Protein AF-0000000078823485 (afdb_homodimer)

Radius of gyration: 19.22 Å; Cα contacts (8 Å, |Δi|>4): 244; chains: 2; bounding box: 28×59×39 Å

Structure (mmCIF, N/CA/C/O backbone):
data_AF-0000000078823485-model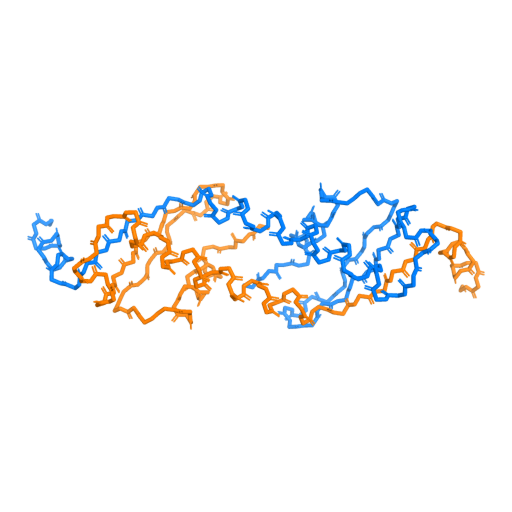_v1
#
loop_
_entity.id
_entity.type
_entity.pdbx_description
1 polymer 'Transcriptional regulator, BolA protein family'
#
loop_
_atom_site.group_PDB
_atom_site.id
_atom_site.type_symbol
_atom_site.label_atom_id
_atom_site.label_alt_id
_atom_site.label_comp_id
_atom_site.label_asym_id
_atom_site.label_entity_id
_atom_site.label_seq_id
_atom_site.pdbx_PDB_ins_code
_atom_site.Cartn_x
_atom_site.Cartn_y
_atom_site.Cartn_z
_atom_site.occupancy
_atom_site.B_iso_or_equiv
_atom_site.auth_seq_id
_atom_site.auth_comp_id
_atom_site.auth_asym_id
_atom_site.auth_atom_id
_atom_site.pdbx_PDB_model_num
ATOM 1 N N . MET A 1 1 ? 7.047 4.461 -5.371 1 58.5 1 MET A N 1
ATOM 2 C CA . MET A 1 1 ? 6.363 3.369 -6.062 1 58.5 1 MET A CA 1
ATOM 3 C C . MET A 1 1 ? 6.684 2.029 -5.41 1 58.5 1 MET A C 1
ATOM 5 O O . MET A 1 1 ? 7.754 1.856 -4.828 1 58.5 1 MET A O 1
ATOM 9 N N . LEU A 1 2 ? 5.648 1.181 -5.266 1 69.31 2 LEU A N 1
ATOM 10 C CA . LEU A 1 2 ? 5.867 -0.15 -4.707 1 69.31 2 LEU A CA 1
ATOM 11 C C . LEU A 1 2 ? 6.863 -0.937 -5.555 1 69.31 2 LEU A C 1
ATOM 13 O O . LEU A 1 2 ? 6.703 -1.038 -6.773 1 69.31 2 LEU A O 1
ATOM 17 N N . SER A 1 3 ? 7.992 -1.321 -4.902 1 78.5 3 SER A N 1
ATOM 18 C CA . SER A 1 3 ? 8.977 -2.107 -5.645 1 78.5 3 SER A CA 1
ATOM 19 C C . SER A 1 3 ? 8.484 -3.535 -5.867 1 78.5 3 SER A C 1
ATOM 21 O O . SER A 1 3 ? 7.605 -4.012 -5.148 1 78.5 3 SER A O 1
ATOM 23 N N . ALA A 1 4 ? 9.164 -4.227 -6.848 1 83.81 4 ALA A N 1
ATOM 24 C CA . ALA A 1 4 ? 8.844 -5.621 -7.137 1 83.81 4 ALA A CA 1
ATOM 25 C C . ALA A 1 4 ? 9.133 -6.512 -5.934 1 83.81 4 ALA A C 1
ATOM 27 O O . ALA A 1 4 ? 8.367 -7.43 -5.633 1 83.81 4 ALA A O 1
ATOM 28 N N . GLU A 1 5 ? 10.211 -6.199 -5.328 1 85.19 5 GLU A N 1
ATOM 29 C CA . GLU A 1 5 ? 10.609 -6.992 -4.168 1 85.19 5 GLU A CA 1
ATOM 30 C C . GLU A 1 5 ? 9.625 -6.82 -3.016 1 85.19 5 GLU A C 1
ATOM 32 O O . GLU A 1 5 ? 9.273 -7.789 -2.342 1 85.19 5 GLU A O 1
ATOM 37 N N . ALA A 1 6 ? 9.25 -5.656 -2.789 1 81.56 6 ALA A N 1
ATOM 38 C CA . ALA A 1 6 ? 8.273 -5.398 -1.729 1 81.56 6 ALA A CA 1
ATOM 39 C C . ALA A 1 6 ? 6.957 -6.109 -2.018 1 81.56 6 ALA A C 1
ATOM 41 O O . ALA A 1 6 ? 6.371 -6.73 -1.127 1 81.56 6 ALA A O 1
ATOM 42 N N . LEU A 1 7 ? 6.566 -5.992 -3.201 1 86.38 7 LEU A N 1
ATOM 43 C CA . LEU A 1 7 ? 5.324 -6.637 -3.613 1 86.38 7 LEU A CA 1
ATOM 44 C C . LEU A 1 7 ? 5.402 -8.148 -3.406 1 86.38 7 LEU A C 1
ATOM 46 O O . LEU A 1 7 ? 4.465 -8.758 -2.883 1 86.38 7 LEU A O 1
ATOM 50 N N . LYS A 1 8 ? 6.48 -8.719 -3.844 1 90.38 8 LYS A N 1
ATOM 51 C CA . LYS A 1 8 ? 6.707 -10.148 -3.645 1 90.38 8 LYS A CA 1
ATOM 52 C C . LYS A 1 8 ? 6.594 -10.523 -2.17 1 90.38 8 LYS A C 1
ATOM 54 O O . LYS A 1 8 ? 5.918 -11.5 -1.824 1 90.38 8 LYS A O 1
ATOM 59 N N . ASN A 1 9 ? 7.219 -9.773 -1.363 1 89.44 9 ASN A N 1
ATOM 60 C CA . ASN A 1 9 ? 7.207 -10.031 0.073 1 89.44 9 ASN A CA 1
ATOM 61 C C . ASN A 1 9 ? 5.801 -9.914 0.651 1 89.44 9 ASN A C 1
ATOM 63 O O . ASN A 1 9 ? 5.398 -10.727 1.489 1 89.44 9 ASN A O 1
ATOM 67 N N . TYR A 1 10 ? 5.074 -8.922 0.205 1 88.06 10 TYR A N 1
ATOM 68 C CA . TYR A 1 10 ? 3.709 -8.727 0.678 1 88.06 10 TYR A CA 1
ATOM 69 C C . TYR A 1 10 ? 2.834 -9.922 0.329 1 88.06 10 TYR A C 1
ATOM 71 O O . TYR A 1 10 ? 2.072 -10.406 1.168 1 88.06 10 TYR A O 1
ATOM 79 N N . ILE A 1 11 ? 2.934 -10.383 -0.826 1 92 11 ILE A N 1
ATOM 80 C CA . ILE A 1 11 ? 2.133 -11.516 -1.274 1 92 11 ILE A CA 1
ATOM 81 C C . ILE A 1 11 ? 2.492 -12.758 -0.459 1 92 11 ILE A C 1
ATOM 83 O O . ILE A 1 11 ? 1.608 -13.453 0.051 1 92 11 ILE A O 1
ATOM 87 N N . ALA A 1 12 ? 3.758 -13.016 -0.346 1 93.62 12 ALA A N 1
ATOM 88 C CA . ALA A 1 12 ? 4.246 -14.211 0.332 1 93.62 12 ALA A CA 1
ATOM 89 C C . ALA A 1 12 ? 3.84 -14.219 1.802 1 93.62 12 ALA A C 1
ATOM 91 O O . ALA A 1 12 ? 3.625 -15.281 2.391 1 93.62 12 ALA A O 1
ATOM 92 N N . GLN A 1 13 ? 3.717 -13.086 2.377 1 91.62 13 GLN A N 1
ATOM 93 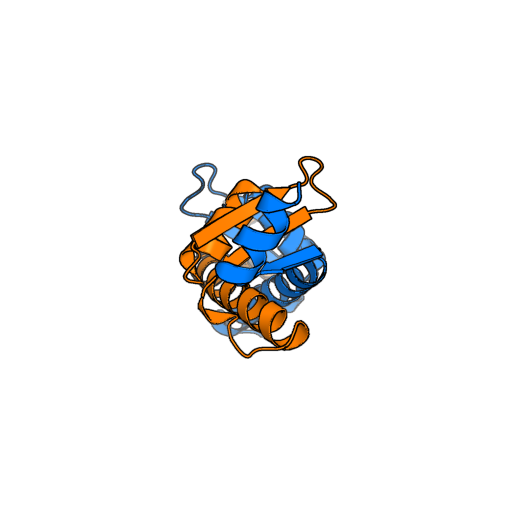C CA . GLN A 1 13 ? 3.355 -12.969 3.787 1 91.62 13 GLN A CA 1
ATOM 94 C C . GLN A 1 13 ? 1.847 -13.094 3.979 1 91.62 13 GLN A C 1
ATOM 96 O O . GLN A 1 13 ? 1.383 -13.523 5.035 1 91.62 13 GLN A O 1
ATOM 101 N N . GLY A 1 14 ? 1.129 -12.727 3.012 1 91.25 14 GLY A N 1
ATOM 102 C CA . GLY A 1 14 ? -0.32 -12.688 3.137 1 91.25 14 GLY A CA 1
ATOM 103 C C . GLY A 1 14 ? -0.998 -13.953 2.652 1 91.25 14 GLY A C 1
ATOM 104 O O . GLY A 1 14 ? -2.166 -14.195 2.963 1 91.25 14 GLY A O 1
ATOM 105 N N . LEU A 1 15 ? -0.314 -14.703 1.851 1 93.44 15 LEU A N 1
ATOM 106 C CA . LEU A 1 15 ? -0.883 -15.883 1.209 1 93.44 15 LEU A CA 1
ATOM 107 C C . LEU A 1 15 ? 0.128 -17.031 1.177 1 93.44 15 LEU A C 1
ATOM 109 O O . LEU A 1 15 ? 1.289 -16.828 0.816 1 93.44 15 LEU A O 1
ATOM 113 N N . PRO A 1 16 ? -0.321 -18.172 1.62 1 95 16 PRO A N 1
ATOM 114 C CA . PRO A 1 16 ? 0.574 -19.328 1.44 1 95 16 PRO A CA 1
ATOM 115 C C . PRO A 1 16 ? 0.886 -19.609 -0.027 1 95 16 PRO A C 1
ATOM 117 O O . PRO A 1 16 ? -0.026 -19.859 -0.817 1 95 16 PRO A O 1
ATOM 120 N N . CYS A 1 17 ? 2.127 -19.531 -0.383 1 96.56 17 CYS A N 1
ATOM 121 C CA . CYS A 1 17 ? 2.537 -19.719 -1.77 1 96.56 17 CYS A CA 1
ATOM 122 C C . CYS A 1 17 ? 3.686 -20.719 -1.864 1 96.56 17 CYS A C 1
ATOM 124 O O . CYS A 1 17 ? 4.594 -20.703 -1.032 1 96.56 17 CYS A O 1
ATOM 126 N N . ASP A 1 18 ? 3.584 -21.516 -2.83 1 96.5 18 ASP A N 1
ATOM 127 C CA . ASP A 1 18 ? 4.715 -22.391 -3.152 1 96.5 18 ASP A CA 1
ATOM 128 C C . ASP A 1 18 ? 5.754 -21.641 -3.99 1 96.5 18 ASP A C 1
ATOM 130 O O . ASP A 1 18 ? 6.934 -22 -3.982 1 96.5 18 ASP A O 1
ATOM 134 N N . HIS A 1 19 ? 5.32 -20.672 -4.762 1 96 19 HIS A N 1
ATOM 135 C CA . HIS A 1 19 ? 6.168 -19.859 -5.625 1 96 19 HIS A CA 1
ATOM 136 C C . HIS A 1 19 ? 5.562 -18.469 -5.852 1 96 19 HIS A C 1
ATOM 138 O O . HIS A 1 19 ? 4.355 -18.344 -6.066 1 96 19 HIS A O 1
ATOM 144 N N . VAL A 1 20 ? 6.402 -17.469 -5.73 1 96.31 20 VAL A N 1
ATOM 145 C CA . VAL A 1 20 ? 6.008 -16.109 -6.062 1 96.31 20 VAL A CA 1
ATOM 146 C C . VAL A 1 20 ? 7.137 -15.414 -6.824 1 96.31 20 VAL A C 1
ATOM 148 O O . VAL A 1 20 ? 8.297 -15.445 -6.398 1 96.31 20 VAL A O 1
ATOM 151 N N . GLN A 1 21 ? 6.742 -14.82 -7.953 1 93.69 21 GLN A N 1
ATOM 152 C CA . GLN A 1 21 ? 7.672 -14.031 -8.75 1 93.69 21 GLN A CA 1
ATOM 153 C C . GLN A 1 21 ? 7.02 -12.734 -9.227 1 93.69 21 GLN A C 1
ATOM 155 O O . GLN A 1 21 ? 5.852 -12.734 -9.633 1 93.69 21 GLN A O 1
ATOM 160 N N . VAL A 1 22 ? 7.711 -11.727 -9.062 1 90.62 22 VAL A N 1
ATOM 161 C CA . VAL A 1 22 ? 7.223 -10.453 -9.578 1 90.62 22 VAL A CA 1
ATOM 162 C C . VAL A 1 22 ? 8.211 -9.891 -10.594 1 90.62 22 VAL A C 1
ATOM 164 O O . VAL A 1 22 ? 9.398 -9.742 -10.297 1 90.62 22 VAL A O 1
ATOM 167 N N . LEU A 1 23 ? 7.66 -9.758 -11.758 1 83.56 23 LEU A N 1
ATOM 168 C CA . LEU A 1 23 ? 8.461 -9.234 -12.859 1 83.56 23 LEU A CA 1
ATOM 169 C C . LEU A 1 23 ? 8.117 -7.777 -13.141 1 83.56 23 LEU A C 1
ATOM 171 O O . LEU A 1 23 ? 6.953 -7.379 -13.031 1 83.56 23 LEU A O 1
ATOM 175 N N . GLY A 1 24 ? 9.07 -6.992 -13.656 1 75.81 24 GLY A N 1
ATOM 176 C CA . GLY A 1 24 ? 8.82 -5.621 -14.078 1 75.81 24 GLY A CA 1
ATOM 177 C C . GLY A 1 24 ? 9.695 -4.609 -13.359 1 75.81 24 GLY A C 1
ATOM 178 O O . GLY A 1 24 ? 9.773 -4.613 -12.125 1 75.81 24 GLY A O 1
ATOM 179 N N . ASP A 1 25 ? 10.953 -4.465 -13.711 1 61.06 25 ASP A N 1
ATOM 180 C CA . ASP A 1 25 ? 11.914 -3.533 -13.117 1 61.06 25 ASP A CA 1
ATOM 181 C C . ASP A 1 25 ? 11.516 -2.084 -13.398 1 61.06 25 ASP A C 1
ATOM 183 O O . ASP A 1 25 ? 12.242 -1.155 -13.031 1 61.06 25 ASP A O 1
ATOM 187 N N . ASP A 1 26 ? 10.547 -1.879 -14.305 1 56.94 26 ASP A N 1
ATOM 188 C CA . ASP A 1 26 ? 10.562 -0.465 -14.672 1 56.94 26 ASP A CA 1
ATOM 189 C C . ASP A 1 26 ? 9.656 0.349 -13.75 1 56.94 26 ASP A C 1
ATOM 191 O O . ASP A 1 26 ? 9.5 1.558 -13.93 1 56.94 26 ASP A O 1
ATOM 195 N N . GLY A 1 27 ? 9.102 -0.165 -12.82 1 56.59 27 GLY A N 1
ATOM 196 C CA . GLY A 1 27 ? 8.391 0.627 -11.828 1 56.59 27 GLY A CA 1
ATOM 197 C C . GLY A 1 27 ? 6.957 0.928 -12.234 1 56.59 27 GLY A C 1
ATOM 198 O O . GLY A 1 27 ? 6.211 1.546 -11.469 1 56.59 27 GLY A O 1
ATOM 199 N N . GLN A 1 28 ? 6.516 0.586 -13.508 1 63.25 28 GLN A N 1
ATOM 200 C CA . GLN A 1 28 ? 5.195 0.979 -13.984 1 63.25 28 GLN A CA 1
ATOM 201 C C . GLN A 1 28 ? 4.297 -0.239 -14.172 1 63.25 28 GLN A C 1
ATOM 203 O O . GLN A 1 28 ? 3.098 -0.182 -13.891 1 63.25 28 GLN A O 1
ATOM 208 N N . HIS A 1 29 ? 4.805 -1.251 -14.672 1 75.12 29 HIS A N 1
ATOM 209 C CA . HIS A 1 29 ? 3.99 -2.432 -14.938 1 75.12 29 HIS A CA 1
ATOM 210 C C . HIS A 1 29 ? 4.613 -3.68 -14.32 1 75.12 29 HIS A C 1
ATOM 212 O O . HIS A 1 29 ? 5.75 -4.035 -14.641 1 75.12 29 HIS A O 1
ATOM 218 N N . PHE A 1 30 ? 3.904 -4.137 -13.203 1 81.56 30 PHE A N 1
ATOM 219 C CA . PHE A 1 30 ? 4.344 -5.379 -12.578 1 81.56 30 PHE A CA 1
ATOM 220 C C . PHE A 1 30 ? 3.484 -6.551 -13.039 1 81.56 30 PHE A C 1
ATOM 222 O O . PHE A 1 30 ? 2.283 -6.391 -13.266 1 81.56 30 PHE A O 1
ATOM 229 N N . GLU A 1 31 ? 4.199 -7.613 -13.227 1 89.81 31 GLU A N 1
ATOM 230 C CA . GLU A 1 31 ? 3.514 -8.891 -13.398 1 89.81 31 GLU A CA 1
ATOM 231 C C . GLU A 1 31 ? 3.91 -9.883 -12.312 1 89.81 31 GLU A C 1
ATOM 233 O O . GLU A 1 31 ? 5.098 -10.133 -12.094 1 89.81 31 GLU A O 1
ATOM 238 N N . ALA A 1 32 ? 2.91 -10.344 -11.75 1 94.12 32 ALA A N 1
ATOM 239 C CA . ALA A 1 32 ? 3.174 -11.32 -10.688 1 94.12 32 ALA A CA 1
ATOM 240 C C . ALA A 1 32 ? 2.742 -12.719 -11.109 1 94.12 32 ALA A C 1
ATOM 242 O O . ALA A 1 32 ? 1.665 -12.898 -11.68 1 94.12 32 ALA A O 1
ATOM 243 N N . VAL A 1 33 ? 3.684 -13.68 -10.852 1 96.12 33 VAL A N 1
ATOM 244 C CA . VAL A 1 33 ? 3.352 -15.102 -10.969 1 96.12 33 VAL A CA 1
ATOM 245 C C . VAL A 1 33 ? 3.262 -15.719 -9.578 1 96.12 33 VAL A C 1
ATOM 247 O O . VAL A 1 33 ? 4.234 -15.719 -8.82 1 96.12 33 VAL A O 1
ATOM 250 N N . ILE A 1 34 ? 2.057 -16.281 -9.344 1 97.25 34 ILE A N 1
ATOM 251 C CA . ILE A 1 34 ? 1.806 -16.781 -8 1 97.25 34 ILE A CA 1
ATOM 252 C C . ILE A 1 34 ? 1.301 -18.219 -8.078 1 97.25 34 ILE A C 1
ATOM 254 O O . ILE A 1 34 ? 0.339 -18.516 -8.797 1 97.25 34 ILE A O 1
ATOM 258 N N . VAL A 1 35 ? 1.977 -19.109 -7.277 1 98.06 35 VAL A N 1
ATOM 259 C CA . VAL A 1 35 ? 1.576 -20.5 -7.172 1 98.06 35 VAL A CA 1
ATOM 260 C C . VAL A 1 35 ? 1.144 -20.812 -5.738 1 98.06 35 VAL A C 1
ATOM 262 O O . VAL A 1 35 ? 1.932 -20.672 -4.801 1 98.06 35 VAL A O 1
ATOM 265 N N . SER A 1 36 ? -0.118 -21.234 -5.633 1 98.19 36 SER A N 1
ATOM 266 C CA . SER A 1 36 ? -0.638 -21.5 -4.293 1 98.19 36 SER A CA 1
ATOM 267 C C . SER A 1 36 ? -1.648 -22.641 -4.312 1 98.19 36 SER A C 1
ATOM 269 O O . SER A 1 36 ? -2.479 -22.719 -5.219 1 98.19 36 SER A O 1
ATOM 271 N N . PRO A 1 37 ? -1.615 -23.453 -3.271 1 97.69 37 PRO A N 1
ATOM 272 C CA . PRO A 1 37 ? -2.633 -24.5 -3.168 1 97.69 37 PRO A CA 1
ATOM 273 C C . PRO A 1 37 ? -4.027 -23.953 -2.896 1 97.69 37 PRO A C 1
ATOM 275 O O . PRO A 1 37 ? -5.027 -24.625 -3.145 1 97.69 37 PRO A O 1
ATOM 278 N N . LEU A 1 38 ? -4.16 -22.719 -2.441 1 97.19 38 LEU A N 1
ATOM 279 C CA . LEU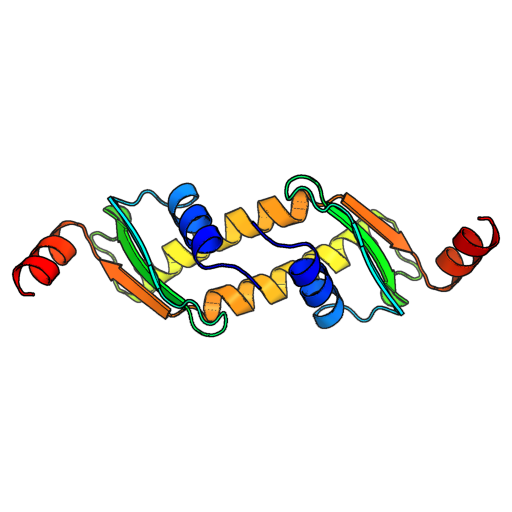 A 1 38 ? -5.445 -22.109 -2.117 1 97.19 38 LEU A CA 1
ATOM 280 C C . LEU A 1 38 ? -6.258 -21.844 -3.383 1 97.19 38 LEU A C 1
ATOM 282 O O . LEU A 1 38 ? -7.461 -21.594 -3.309 1 97.19 38 LEU A O 1
ATOM 286 N N . PHE A 1 39 ? -5.617 -21.938 -4.492 1 98 39 PHE A N 1
ATOM 287 C CA . PHE A 1 39 ? -6.289 -21.641 -5.75 1 98 39 PHE A CA 1
ATOM 288 C C . PHE A 1 39 ? -7.074 -22.844 -6.242 1 98 39 PHE A C 1
ATOM 290 O O . PHE A 1 39 ? -7.855 -22.734 -7.191 1 98 39 PHE A O 1
ATOM 297 N N . ALA A 1 40 ? -6.844 -23.969 -5.652 1 97.62 40 ALA A N 1
ATOM 298 C CA . ALA A 1 40 ? -7.531 -25.188 -6.086 1 97.62 40 ALA A CA 1
ATOM 299 C C . ALA A 1 40 ? -9.047 -25.016 -6.012 1 97.62 40 ALA A C 1
ATOM 301 O O . ALA A 1 40 ? -9.578 -24.562 -4.996 1 97.62 40 ALA A O 1
ATOM 302 N N . GLY A 1 41 ? -9.75 -25.406 -7.105 1 97.44 41 GLY A N 1
ATOM 303 C CA . GLY A 1 41 ? -11.203 -25.359 -7.137 1 97.44 41 GLY A CA 1
ATOM 304 C C . GLY A 1 41 ? -11.758 -23.969 -7.359 1 97.44 41 GLY A C 1
ATOM 305 O O . GLY A 1 41 ? -12.977 -23.766 -7.355 1 97.44 41 GLY A O 1
ATOM 306 N N . LYS A 1 42 ? -10.961 -23 -7.496 1 97.44 42 LYS A N 1
ATOM 307 C CA . LYS A 1 42 ? -11.383 -21.609 -7.711 1 97.44 42 LYS A CA 1
ATOM 308 C C . LYS A 1 42 ? -11.195 -21.203 -9.164 1 97.44 42 LYS A C 1
ATOM 310 O O . LYS A 1 42 ? -10.266 -21.656 -9.828 1 97.44 42 LYS A O 1
ATOM 315 N N . ASN A 1 43 ? -12.133 -20.375 -9.625 1 96.75 43 ASN A N 1
ATOM 316 C CA . ASN A 1 43 ? -11.922 -19.797 -10.945 1 96.75 43 ASN A CA 1
ATOM 317 C C . ASN A 1 43 ? -10.938 -18.625 -10.898 1 96.75 43 ASN A C 1
ATOM 319 O O . ASN A 1 43 ? -10.469 -18.25 -9.82 1 96.75 43 ASN A O 1
ATOM 323 N N . MET A 1 44 ? -10.586 -18.078 -12.039 1 95 44 MET A N 1
ATOM 324 C CA . MET A 1 44 ? -9.516 -17.094 -12.148 1 95 44 MET A CA 1
ATOM 325 C C . MET A 1 44 ? -9.852 -15.844 -11.344 1 95 44 MET A C 1
ATOM 327 O O . MET A 1 44 ? -8.984 -15.289 -10.664 1 95 44 MET A O 1
ATOM 331 N N . VAL A 1 45 ? -11.039 -15.414 -11.398 1 95.94 45 VAL A N 1
ATOM 332 C CA . VAL A 1 45 ? -11.461 -14.203 -10.703 1 95.94 45 VAL A CA 1
ATOM 333 C C . VAL A 1 45 ? -11.312 -14.398 -9.195 1 95.94 45 VAL A C 1
ATOM 335 O O . VAL A 1 45 ? -10.797 -13.516 -8.5 1 95.94 45 VAL A O 1
ATOM 338 N N . GLN A 1 46 ? -11.727 -15.508 -8.727 1 97.12 46 GLN A N 1
ATOM 339 C CA . GLN A 1 46 ? -11.625 -15.836 -7.309 1 97.12 46 GLN A CA 1
ATOM 340 C C . GLN A 1 46 ? -10.164 -15.891 -6.859 1 97.12 46 GLN A C 1
ATOM 342 O O . GLN A 1 46 ? -9.836 -15.453 -5.758 1 97.12 46 GLN A O 1
ATOM 347 N N . GLN A 1 47 ? -9.367 -16.469 -7.707 1 97 47 GLN A N 1
ATOM 348 C CA . GLN A 1 47 ? -7.941 -16.516 -7.41 1 97 47 GLN A CA 1
ATOM 349 C C . GLN A 1 47 ? -7.352 -15.117 -7.281 1 97 47 GLN A C 1
ATOM 351 O O . GLN A 1 47 ? -6.641 -14.82 -6.32 1 97 47 GLN A O 1
ATOM 356 N N . HIS A 1 48 ? -7.664 -14.242 -8.133 1 95.12 48 HIS A N 1
ATOM 357 C CA . HIS A 1 48 ? -7.199 -12.859 -8.102 1 95.12 48 HIS A CA 1
ATOM 358 C C . HIS A 1 48 ? -7.715 -12.133 -6.863 1 95.12 48 HIS A C 1
ATOM 360 O O . HIS A 1 48 ? -6.969 -11.391 -6.215 1 95.12 48 HIS A O 1
ATOM 366 N N . GLN A 1 49 ? -8.891 -12.414 -6.52 1 94.38 49 GLN A N 1
ATOM 367 C CA . GLN A 1 49 ? -9.492 -11.789 -5.348 1 94.38 49 GLN A CA 1
ATOM 368 C C . GLN A 1 49 ? -8.75 -12.18 -4.07 1 94.38 49 GLN A C 1
ATOM 370 O O . GLN A 1 49 ? -8.562 -11.359 -3.176 1 94.38 49 GLN A O 1
ATOM 375 N N . LEU A 1 50 ? -8.312 -13.406 -3.998 1 95.44 50 LEU A N 1
ATOM 376 C CA . LEU A 1 50 ? -7.547 -13.859 -2.84 1 95.44 50 LEU A CA 1
ATOM 377 C C . LEU A 1 50 ? -6.23 -13.102 -2.729 1 95.44 50 LEU A C 1
ATOM 379 O O . LEU A 1 50 ? -5.832 -12.695 -1.635 1 95.44 50 LEU A O 1
ATOM 383 N N . VAL A 1 51 ? -5.621 -12.898 -3.828 1 95.44 51 VAL A N 1
ATOM 384 C CA . VAL A 1 51 ? -4.352 -12.18 -3.848 1 95.44 51 VAL A CA 1
ATOM 385 C C . VAL A 1 51 ? -4.582 -10.727 -3.445 1 95.44 51 VAL A C 1
ATOM 387 O O . VAL A 1 51 ? -3.848 -10.18 -2.615 1 95.44 51 VAL A O 1
ATOM 390 N N . TYR A 1 52 ? -5.598 -10.164 -3.992 1 93.56 52 TYR A N 1
ATOM 391 C CA . TYR A 1 52 ? -5.902 -8.773 -3.695 1 93.56 52 TYR A CA 1
ATOM 392 C C . TYR A 1 52 ? -6.215 -8.586 -2.215 1 93.56 52 TYR A C 1
ATOM 394 O O . TYR A 1 52 ? -5.793 -7.598 -1.606 1 93.56 52 TYR A O 1
ATOM 402 N N . GLN A 1 53 ? -6.934 -9.5 -1.713 1 92.5 53 GLN A N 1
ATOM 403 C CA . GLN A 1 53 ? -7.258 -9.43 -0.292 1 92.5 53 GLN A CA 1
ATOM 404 C C . GLN A 1 53 ? -5.992 -9.492 0.562 1 92.5 53 GLN A C 1
ATOM 406 O O . GLN A 1 53 ? -5.84 -8.711 1.506 1 92.5 53 GLN A O 1
ATOM 411 N N . ALA A 1 54 ? -5.172 -10.391 0.286 1 92 54 ALA A N 1
ATOM 412 C CA . ALA A 1 54 ? -3.92 -10.547 1.026 1 92 54 ALA A CA 1
ATOM 413 C C . ALA A 1 54 ? -3.088 -9.266 0.961 1 92 54 ALA A C 1
ATOM 415 O O . ALA A 1 54 ? -2.555 -8.812 1.977 1 92 54 ALA A O 1
ATOM 416 N N . LEU A 1 55 ? -2.934 -8.703 -0.158 1 91 55 LEU A N 1
ATOM 417 C CA . LEU A 1 55 ? -2.168 -7.477 -0.361 1 91 55 LEU A CA 1
ATOM 418 C C . LEU A 1 55 ? -2.816 -6.305 0.368 1 91 55 LEU A C 1
ATOM 420 O O . LEU A 1 55 ? -2.127 -5.512 1.015 1 91 55 LEU A O 1
ATOM 424 N N . GLY A 1 56 ? -4.117 -6.273 0.223 1 88.31 56 GLY A N 1
ATOM 425 C CA . GLY A 1 56 ? -4.848 -5.203 0.881 1 88.31 56 GLY A CA 1
ATOM 426 C C . GLY A 1 56 ? -4.68 -5.199 2.389 1 88.31 56 GLY A C 1
ATOM 427 O O . GLY A 1 56 ? -4.457 -4.148 2.992 1 88.31 56 GLY A O 1
ATOM 428 N N . ASP A 1 57 ? -4.82 -6.344 2.973 1 88.69 57 ASP A N 1
ATOM 429 C CA . ASP A 1 57 ? -4.668 -6.48 4.418 1 88.69 57 ASP A CA 1
ATOM 430 C C . ASP A 1 57 ? -3.275 -6.043 4.863 1 88.69 57 ASP A C 1
ATOM 432 O O . ASP A 1 57 ? -3.133 -5.324 5.855 1 88.69 57 ASP A O 1
ATOM 436 N N . ARG A 1 58 ? -2.33 -6.383 4.164 1 85.31 58 ARG A N 1
ATOM 437 C CA . ARG A 1 58 ? -0.955 -6.051 4.516 1 85.31 58 ARG A CA 1
ATOM 438 C C . ARG A 1 58 ? -0.701 -4.555 4.371 1 85.31 58 ARG A C 1
ATOM 440 O O . ARG A 1 58 ? -0.062 -3.941 5.23 1 85.31 58 ARG A O 1
ATOM 447 N N . MET A 1 59 ? -1.148 -4.039 3.346 1 84.44 59 MET A N 1
ATOM 448 C CA . MET A 1 59 ? -0.972 -2.609 3.113 1 84.44 59 MET A CA 1
ATOM 449 C C . MET A 1 59 ? -1.672 -1.792 4.191 1 84.44 59 MET A C 1
ATOM 451 O O . MET A 1 59 ? -1.135 -0.786 4.66 1 84.44 59 MET A O 1
ATOM 455 N N . LYS A 1 60 ? -2.773 -2.268 4.602 1 84.69 60 LYS A N 1
ATOM 456 C CA . LYS A 1 60 ? -3.5 -1.607 5.68 1 84.69 60 LYS A CA 1
ATOM 457 C C . LYS A 1 60 ? -2.697 -1.628 6.977 1 84.69 60 LYS A C 1
ATOM 459 O O . LYS A 1 60 ? -2.621 -0.62 7.684 1 84.69 60 LYS A O 1
ATOM 464 N N . GLU A 1 61 ? -2.139 -2.701 7.207 1 84.19 61 GLU A N 1
ATOM 465 C CA . GLU A 1 61 ? -1.31 -2.832 8.406 1 84.19 61 GLU A CA 1
ATOM 466 C C . GLU A 1 61 ? -0.122 -1.875 8.359 1 84.19 61 GLU A C 1
ATOM 468 O O . GLU A 1 61 ? 0.216 -1.249 9.367 1 84.19 61 GLU A O 1
ATOM 473 N N . GLU A 1 62 ? 0.478 -1.737 7.258 1 79.56 62 GLU A N 1
ATOM 474 C CA . GLU A 1 62 ? 1.64 -0.869 7.098 1 79.56 62 GLU A CA 1
ATOM 475 C C . GLU A 1 62 ? 1.262 0.599 7.281 1 79.56 62 GLU A C 1
ATOM 477 O O . GLU A 1 62 ? 1.982 1.352 7.941 1 79.56 62 GLU A O 1
ATOM 482 N N . ILE A 1 63 ? 0.213 0.939 6.738 1 82.44 63 ILE A N 1
ATOM 483 C CA . ILE A 1 63 ? -0.258 2.318 6.816 1 82.44 63 ILE A CA 1
ATOM 484 C C . ILE A 1 63 ? -0.629 2.656 8.258 1 82.44 63 ILE A C 1
ATOM 486 O O . ILE A 1 63 ? -0.319 3.746 8.742 1 82.44 63 ILE A O 1
ATOM 490 N N . HIS A 1 64 ? -1.23 1.667 8.906 1 84.5 64 HIS A N 1
ATOM 491 C CA . HIS A 1 64 ? -1.67 1.915 10.273 1 84.5 64 HIS A CA 1
ATOM 492 C C . HIS A 1 64 ? -0.482 2.014 11.219 1 84.5 64 HIS A C 1
ATOM 494 O O . HIS A 1 64 ? -0.61 2.541 12.328 1 84.5 64 HIS A O 1
ATOM 500 N N . ALA A 1 65 ? 0.583 1.558 10.828 1 83.5 65 ALA A N 1
ATOM 501 C CA . ALA A 1 65 ? 1.785 1.612 11.656 1 83.5 65 ALA A CA 1
ATOM 502 C C . ALA A 1 65 ? 2.527 2.93 11.461 1 83.5 65 ALA A C 1
ATOM 504 O O . ALA A 1 65 ? 3.518 3.201 12.141 1 83.5 65 ALA A O 1
ATOM 505 N N . LEU A 1 66 ? 2.098 3.693 10.609 1 85.56 66 LEU A N 1
ATOM 506 C CA . LEU A 1 66 ? 2.713 4.977 10.281 1 85.56 66 LEU A CA 1
ATOM 507 C C . LEU A 1 66 ? 2.422 6.008 11.367 1 85.56 66 LEU A C 1
ATOM 509 O O . LEU A 1 66 ? 1.276 6.148 11.805 1 85.56 66 LEU A O 1
ATOM 513 N N . SER A 1 67 ? 3.469 6.684 11.875 1 90.56 67 SER A N 1
ATOM 514 C CA . SER A 1 67 ? 3.295 7.836 12.758 1 90.56 67 SER A CA 1
ATOM 515 C C . SER A 1 67 ? 2.998 9.102 11.953 1 90.56 67 SER A C 1
ATOM 517 O O . SER A 1 67 ? 3.635 9.352 10.93 1 90.56 67 SER A O 1
ATOM 519 N N . MET A 1 68 ? 2.018 9.82 12.469 1 92.81 68 MET A N 1
ATOM 520 C CA . MET A 1 68 ? 1.616 11 11.703 1 92.81 68 MET A CA 1
ATOM 521 C C . MET A 1 68 ? 1.391 12.195 12.625 1 92.81 68 MET A C 1
ATOM 523 O O . MET A 1 68 ? 0.899 12.047 13.742 1 92.81 68 MET A O 1
ATOM 527 N N . ARG A 1 69 ? 1.772 13.383 12.164 1 94.5 69 ARG A N 1
ATOM 528 C CA . ARG A 1 69 ? 1.391 14.68 12.719 1 94.5 69 ARG A CA 1
ATOM 529 C C . ARG A 1 69 ? 0.606 15.5 11.695 1 94.5 69 ARG A C 1
ATOM 531 O O . ARG A 1 69 ? 1.1 15.773 10.602 1 94.5 69 ARG A O 1
ATOM 538 N N . THR A 1 70 ? -0.516 15.781 12.133 1 97.19 70 THR A N 1
ATOM 539 C CA . THR A 1 70 ? -1.399 16.5 11.227 1 97.19 70 THR A CA 1
ATOM 540 C C . THR A 1 70 ? -1.688 17.906 11.75 1 97.19 70 THR A C 1
ATOM 542 O O . THR A 1 70 ? -1.863 18.094 12.953 1 97.19 70 THR A O 1
ATOM 545 N 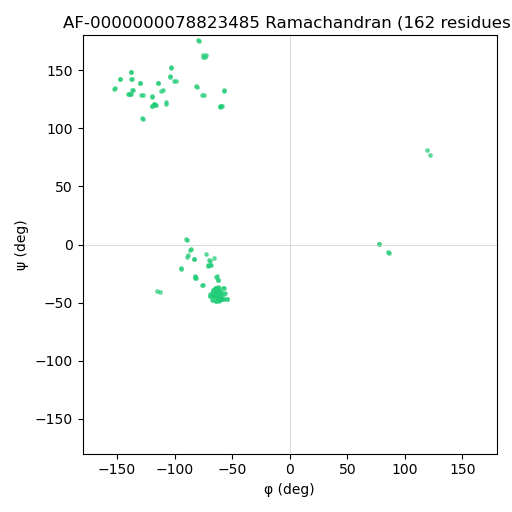N . PHE A 1 71 ? -1.688 18.875 10.789 1 97.25 71 PHE A N 1
ATOM 546 C CA . PHE A 1 71 ? -1.923 20.281 11.141 1 97.25 71 PHE A CA 1
ATOM 547 C C . PHE A 1 71 ? -2.852 20.938 10.133 1 97.25 71 PHE A C 1
ATOM 549 O O . PHE A 1 71 ? -2.805 20.625 8.938 1 97.25 71 PHE A O 1
ATOM 556 N N . THR A 1 72 ? -3.607 21.875 10.68 1 97.38 72 THR A N 1
ATOM 557 C CA . THR A 1 72 ? -4.145 22.891 9.781 1 97.38 72 THR A CA 1
ATOM 558 C C . THR A 1 72 ? -3.053 23.859 9.352 1 97.38 72 THR A C 1
ATOM 560 O O . THR A 1 72 ? -2.016 23.969 10.016 1 97.38 72 THR A O 1
ATOM 563 N N . PRO A 1 73 ? -3.33 24.594 8.219 1 96.75 73 PRO A N 1
ATOM 564 C CA . PRO A 1 73 ? -2.348 25.594 7.824 1 96.75 73 PRO A CA 1
ATOM 565 C C . PRO A 1 73 ? -2.092 26.625 8.922 1 96.75 73 PRO A C 1
ATOM 567 O O . PRO A 1 73 ? -0.943 27.016 9.148 1 96.75 73 PRO A O 1
ATOM 570 N N . GLU A 1 74 ? -3.115 26.984 9.602 1 96.12 74 GLU A N 1
ATOM 571 C CA . GLU A 1 74 ? -2.975 27.953 10.672 1 96.12 74 GLU A CA 1
ATOM 572 C C . GLU A 1 74 ? -2.146 27.406 11.828 1 96.12 74 GLU A C 1
ATOM 574 O O . GLU A 1 74 ? -1.255 28.078 12.344 1 96.12 74 GLU A O 1
ATOM 579 N N . ALA A 1 75 ? -2.477 26.219 12.227 1 95.56 75 ALA A N 1
ATOM 580 C CA . ALA A 1 75 ? -1.74 25.578 13.312 1 95.56 75 ALA A CA 1
ATOM 581 C C . ALA A 1 75 ? -0.273 25.375 12.938 1 95.56 75 ALA A C 1
ATOM 583 O O . ALA A 1 75 ? 0.614 25.547 13.781 1 95.56 75 ALA A O 1
ATOM 584 N N . TRP A 1 76 ? -0.019 25.031 11.797 1 95.31 76 TRP A N 1
ATOM 585 C CA . TRP A 1 76 ? 1.335 24.812 11.297 1 95.31 76 TRP A CA 1
ATOM 586 C C . TRP A 1 76 ? 2.135 26.109 11.336 1 95.31 76 TRP A C 1
ATOM 588 O O . TRP A 1 76 ? 3.307 26.125 11.719 1 95.31 76 TRP A O 1
ATOM 598 N N . ALA A 1 77 ? 1.525 27.188 10.883 1 94.62 77 ALA A N 1
ATOM 599 C CA . ALA A 1 77 ? 2.17 28.5 10.914 1 94.62 77 ALA A CA 1
ATOM 600 C C . ALA A 1 77 ? 2.578 28.859 12.344 1 94.62 77 ALA A C 1
ATOM 602 O O . ALA A 1 77 ? 3.676 29.375 12.562 1 94.62 77 ALA A O 1
ATOM 603 N N . LYS A 1 78 ? 1.693 28.578 13.273 1 93.44 78 LYS A N 1
ATOM 604 C CA . LYS A 1 78 ? 1.981 28.859 14.672 1 93.44 78 LYS A CA 1
ATOM 605 C C . LYS A 1 78 ? 3.096 27.953 15.203 1 93.44 78 LYS A C 1
ATOM 607 O O . LYS A 1 78 ? 3.959 28.406 15.953 1 93.44 78 LYS A O 1
ATOM 612 N N . PHE A 1 79 ? 3.068 26.688 14.844 1 90.19 79 PHE A N 1
ATOM 613 C CA . PHE A 1 79 ? 4.059 25.703 15.273 1 90.19 79 PHE A CA 1
ATOM 614 C C . PHE A 1 79 ? 5.445 26.078 14.766 1 90.19 79 PHE A C 1
ATOM 616 O O . PHE A 1 79 ? 6.43 25.984 15.5 1 90.19 79 PHE A O 1
ATOM 623 N N . ASN A 1 80 ? 5.551 26.531 13.492 1 87.75 80 ASN A N 1
ATOM 624 C CA . ASN A 1 80 ? 6.832 26.875 12.898 1 87.75 80 ASN A CA 1
ATOM 625 C C . ASN A 1 80 ? 7.34 28.219 13.406 1 87.75 80 ASN A C 1
ATOM 627 O O . ASN A 1 80 ? 8.547 28.469 13.43 1 87.75 80 ASN A O 1
ATOM 631 N N . ALA A 1 81 ? 6.422 29.062 13.625 1 87.25 81 ALA A N 1
ATOM 632 C CA . ALA A 1 81 ? 6.801 30.375 14.164 1 87.25 81 ALA A CA 1
ATOM 633 C C . ALA A 1 81 ? 7.422 30.234 15.555 1 87.25 81 ALA A C 1
ATOM 635 O O . ALA A 1 81 ? 8.266 31.047 15.945 1 87.25 81 ALA A O 1
ATOM 636 N N . MET A 1 82 ? 7.055 29.266 16.172 1 73.75 82 MET A N 1
ATOM 637 C CA . MET A 1 82 ? 7.566 29.078 17.516 1 73.75 82 MET A CA 1
ATOM 638 C C . MET A 1 82 ? 8.867 28.281 17.5 1 73.75 82 MET A C 1
ATOM 640 O O . MET A 1 82 ? 9.625 28.297 18.469 1 73.75 82 MET A O 1
ATOM 644 N N . ARG A 1 83 ? 9.156 27.766 16.453 1 68.62 83 ARG A N 1
ATOM 645 C CA . ARG A 1 83 ? 10.414 27.031 16.375 1 68.62 83 ARG A CA 1
ATOM 646 C C . ARG A 1 83 ? 11.516 27.891 15.758 1 68.62 83 ARG A C 1
ATOM 648 O O . ARG A 1 83 ? 12.664 27.844 16.188 1 68.62 83 ARG A O 1
ATOM 655 N N . MET B 1 1 ? 9.68 -2.568 0.558 1 58.5 1 MET B N 1
ATOM 656 C CA . MET B 1 1 ? 9.109 -1.695 1.582 1 58.5 1 MET B CA 1
ATOM 657 C C . MET B 1 1 ? 8.711 -0.348 0.989 1 58.5 1 MET B C 1
ATOM 659 O O . MET B 1 1 ? 9.297 0.096 -0.001 1 58.5 1 MET B O 1
ATOM 663 N N . LEU B 1 2 ? 7.555 0.171 1.43 1 69.12 2 LEU B N 1
ATOM 664 C CA . LEU B 1 2 ? 7.125 1.484 0.961 1 69.12 2 LEU B CA 1
ATOM 665 C C . LEU B 1 2 ? 8.156 2.551 1.315 1 69.12 2 LEU B C 1
ATOM 667 O O . LEU B 1 2 ? 8.562 2.664 2.473 1 69.12 2 LEU B O 1
ATOM 671 N N . SER B 1 3 ? 8.688 3.195 0.255 1 78.56 3 SER B N 1
ATOM 672 C CA . SER B 1 3 ? 9.664 4.25 0.518 1 78.56 3 SER B CA 1
ATOM 673 C C . SER B 1 3 ? 8.984 5.516 1.034 1 78.56 3 SER B C 1
ATOM 675 O O . SER B 1 3 ? 7.781 5.703 0.836 1 78.56 3 SER B O 1
ATOM 677 N N . ALA B 1 4 ? 9.828 6.406 1.65 1 83.81 4 ALA B N 1
ATOM 678 C CA . ALA B 1 4 ? 9.328 7.684 2.146 1 83.81 4 ALA B CA 1
ATOM 679 C C . ALA B 1 4 ? 8.797 8.547 1.005 1 83.81 4 ALA B C 1
ATOM 681 O O . ALA B 1 4 ? 7.77 9.219 1.152 1 83.81 4 ALA B O 1
ATOM 682 N N . GLU B 1 5 ? 9.516 8.492 -0.05 1 85.31 5 GLU B N 1
ATOM 683 C CA . GLU B 1 5 ? 9.117 9.281 -1.208 1 85.31 5 GLU B CA 1
ATOM 684 C C . GLU B 1 5 ? 7.793 8.797 -1.789 1 85.31 5 GLU B C 1
ATOM 686 O O . GLU B 1 5 ? 6.941 9.602 -2.168 1 85.31 5 GLU B O 1
ATOM 691 N N . ALA B 1 6 ? 7.664 7.562 -1.896 1 81.69 6 ALA B N 1
ATOM 692 C CA . ALA B 1 6 ? 6.418 7.004 -2.406 1 81.69 6 ALA B CA 1
ATOM 693 C C . ALA B 1 6 ? 5.242 7.363 -1.498 1 81.69 6 ALA B C 1
ATOM 695 O O . ALA B 1 6 ? 4.18 7.762 -1.978 1 81.69 6 ALA B O 1
ATOM 696 N N . LEU B 1 7 ? 5.496 7.215 -0.271 1 86.31 7 LEU B N 1
ATOM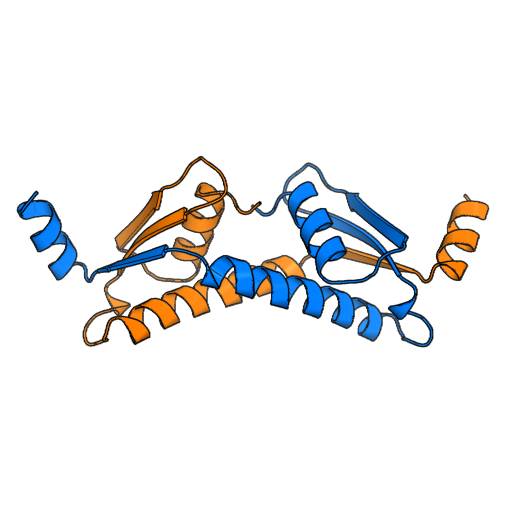 697 C CA . LEU B 1 7 ? 4.465 7.543 0.708 1 86.31 7 LEU B CA 1
ATOM 698 C C . LEU B 1 7 ? 4.047 9.008 0.588 1 86.31 7 LEU B C 1
ATOM 700 O O . LEU B 1 7 ? 2.854 9.32 0.599 1 86.31 7 LEU B O 1
ATOM 704 N N . LYS B 1 8 ? 5.012 9.867 0.513 1 90.31 8 LYS B N 1
ATOM 705 C CA . LYS B 1 8 ? 4.746 11.289 0.327 1 90.31 8 LYS B CA 1
ATOM 706 C C . LYS B 1 8 ? 3.875 11.531 -0.902 1 90.31 8 LYS B C 1
ATOM 708 O O . LYS B 1 8 ? 2.895 12.273 -0.837 1 90.31 8 LYS B O 1
ATOM 713 N N . ASN B 1 9 ? 4.223 10.922 -1.955 1 89.5 9 ASN B N 1
ATOM 714 C CA . ASN B 1 9 ? 3.486 11.078 -3.205 1 89.5 9 ASN B CA 1
ATOM 715 C C . ASN B 1 9 ? 2.053 10.57 -3.078 1 89.5 9 ASN B C 1
ATOM 717 O O . ASN B 1 9 ? 1.12 11.195 -3.582 1 89.5 9 ASN B O 1
ATOM 721 N N . TYR B 1 10 ? 1.91 9.453 -2.416 1 88.12 10 TYR B N 1
ATOM 722 C CA . TYR B 1 10 ? 0.582 8.883 -2.219 1 88.12 10 TYR B CA 1
ATOM 723 C C . TYR B 1 10 ? -0.309 9.836 -1.432 1 88.12 10 TYR B C 1
ATOM 725 O O . TYR B 1 10 ? -1.468 10.055 -1.793 1 88.12 10 TYR B O 1
ATOM 733 N N . ILE B 1 11 ? 0.19 10.375 -0.423 1 92 11 ILE B N 1
ATOM 734 C CA . ILE B 1 11 ? -0.576 11.289 0.417 1 92 11 ILE B CA 1
ATOM 735 C C . ILE B 1 11 ? -0.962 12.531 -0.388 1 92 11 ILE B C 1
ATOM 737 O O . ILE B 1 11 ? -2.125 12.938 -0.389 1 92 11 ILE B O 1
ATOM 741 N N . ALA B 1 12 ? 0 13.094 -1.055 1 93.62 12 ALA B N 1
ATOM 742 C CA . ALA B 1 12 ? -0.2 14.328 -1.8 1 93.62 12 ALA B CA 1
ATOM 743 C C . ALA B 1 12 ? -1.225 14.141 -2.914 1 93.62 12 ALA B C 1
ATOM 745 O O . ALA B 1 12 ? -1.954 15.078 -3.26 1 93.62 12 ALA B O 1
ATOM 746 N N . GLN B 1 13 ? -1.309 12.992 -3.445 1 91.69 13 GLN B N 1
ATOM 747 C CA . GLN B 1 13 ? -2.236 12.711 -4.535 1 91.69 13 GLN B CA 1
ATOM 748 C C . GLN B 1 13 ? -3.639 12.422 -4.004 1 91.69 13 GLN B C 1
ATOM 750 O O . GLN B 1 13 ? -4.629 12.656 -4.699 1 91.69 13 GLN B O 1
ATOM 755 N N . GLY B 1 14 ? -3.715 11.945 -2.846 1 91.44 14 GLY B N 1
ATOM 756 C CA . GLY B 1 14 ? -4.992 11.523 -2.295 1 91.44 14 GLY B CA 1
ATOM 757 C C . GLY B 1 14 ? -5.672 12.602 -1.471 1 91.44 14 GLY B C 1
ATOM 758 O O . GLY B 1 14 ? -6.875 12.523 -1.205 1 91.44 14 GLY B O 1
ATOM 759 N N . LEU B 1 15 ? -4.91 13.539 -1.021 1 93.56 15 LEU B N 1
ATOM 760 C CA . LEU B 1 15 ? -5.402 14.57 -0.114 1 93.56 15 LEU B CA 1
ATOM 761 C C . LEU B 1 15 ? -4.816 15.938 -0.469 1 93.56 15 LEU B C 1
ATOM 763 O O . LEU B 1 15 ? -3.607 16.062 -0.687 1 93.56 15 LEU B O 1
ATOM 767 N N . PRO B 1 16 ? -5.695 16.906 -0.585 1 95.06 16 PRO B N 1
ATOM 768 C CA . PRO B 1 16 ? -5.145 18.25 -0.76 1 95.06 16 PRO B CA 1
ATOM 769 C C . PRO B 1 16 ? -4.277 18.688 0.419 1 95.06 16 PRO B C 1
ATOM 771 O O . PRO B 1 16 ? -4.754 18.734 1.555 1 95.06 16 PRO B O 1
ATOM 774 N N . CYS B 1 17 ? -3.041 18.953 0.157 1 96.56 17 CYS B N 1
ATOM 775 C CA . CYS B 1 17 ? -2.104 19.328 1.209 1 96.56 17 CYS B CA 1
ATOM 776 C C . CYS B 1 17 ? -1.338 20.594 0.833 1 96.56 17 CYS B C 1
ATOM 778 O O . CYS B 1 17 ? -0.951 20.766 -0.323 1 96.56 17 CYS B O 1
ATOM 780 N N . ASP B 1 18 ? -1.181 21.406 1.795 1 96.5 18 ASP B N 1
ATOM 781 C CA . ASP B 1 18 ? -0.291 22.547 1.617 1 96.5 18 ASP B CA 1
ATOM 782 C C . ASP B 1 18 ? 1.167 22.141 1.833 1 96.5 18 ASP B C 1
ATOM 784 O O . ASP B 1 18 ? 2.076 22.781 1.305 1 96.5 18 ASP B O 1
ATOM 788 N N . HIS B 1 19 ? 1.382 21.141 2.664 1 96.06 19 HIS B N 1
ATOM 789 C CA . HIS B 1 19 ? 2.707 20.625 2.986 1 96.06 19 HIS B CA 1
ATOM 790 C C . HIS B 1 19 ? 2.645 19.141 3.371 1 96.06 19 HIS B C 1
ATOM 792 O O . HIS B 1 19 ? 1.746 18.734 4.105 1 96.06 19 HIS B O 1
ATOM 798 N N . VAL B 1 20 ? 3.566 18.391 2.822 1 96.31 20 VAL B N 1
ATOM 799 C CA . VAL B 1 20 ? 3.732 16.984 3.203 1 96.31 20 VAL B CA 1
ATOM 800 C C . VAL B 1 20 ? 5.219 16.656 3.311 1 96.31 20 VAL B C 1
ATOM 802 O O . VAL B 1 20 ? 5.996 16.953 2.402 1 96.31 20 VAL B O 1
ATOM 805 N N . GLN B 1 21 ? 5.543 16.062 4.449 1 93.69 21 GLN B N 1
ATOM 806 C CA . GLN B 1 21 ? 6.902 15.578 4.676 1 93.69 21 GLN B CA 1
ATOM 807 C C . GLN B 1 21 ? 6.898 14.195 5.312 1 93.69 21 GLN B C 1
ATOM 809 O O . GLN B 1 21 ? 6.098 13.922 6.211 1 93.69 21 GLN B O 1
ATOM 814 N N . VAL B 1 22 ? 7.672 13.391 4.773 1 90.62 22 VAL B N 1
ATOM 815 C CA . VAL B 1 22 ? 7.82 12.062 5.367 1 90.62 22 VAL B CA 1
ATOM 816 C C . VAL B 1 22 ? 9.273 11.836 5.773 1 90.62 22 VAL B C 1
ATOM 818 O O . VAL B 1 22 ? 10.18 11.977 4.953 1 90.62 22 VAL B O 1
ATOM 821 N N . LEU B 1 23 ? 9.375 11.641 7.039 1 83.5 23 LEU B N 1
ATOM 822 C CA . LEU B 1 23 ? 10.695 11.398 7.605 1 83.5 23 LEU B CA 1
ATOM 823 C C . LEU B 1 23 ? 10.898 9.922 7.914 1 83.5 23 LEU B C 1
ATOM 825 O O . LEU B 1 23 ? 9.961 9.234 8.32 1 83.5 23 LEU B O 1
ATOM 829 N N . GLY B 1 24 ? 12.133 9.453 7.895 1 75.44 24 GLY B N 1
ATOM 830 C CA . GLY B 1 24 ? 12.461 8.094 8.273 1 75.44 24 GLY B CA 1
ATOM 831 C C . GLY B 1 24 ? 13.109 7.301 7.152 1 75.44 24 GLY B C 1
ATOM 832 O O . GLY B 1 24 ? 12.641 7.34 6.012 1 75.44 24 GLY B O 1
ATOM 833 N N . ASP B 1 25 ? 14.406 7.426 6.906 1 61 25 ASP B N 1
ATOM 834 C CA . ASP B 1 25 ? 15.172 6.727 5.875 1 61 25 ASP B CA 1
ATOM 835 C C . ASP B 1 25 ? 15.367 5.258 6.242 1 61 25 ASP B C 1
ATOM 837 O O . ASP B 1 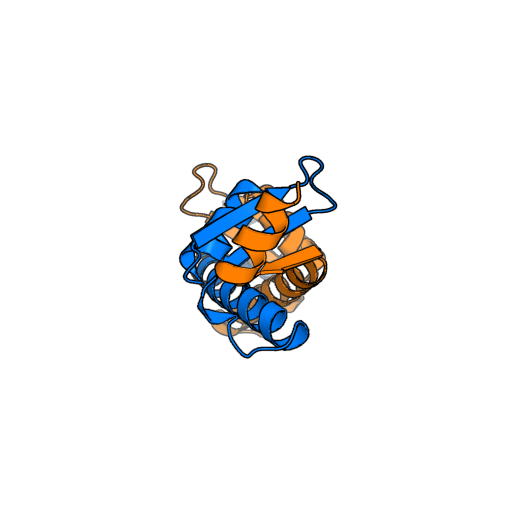25 ? 16.078 4.531 5.551 1 61 25 ASP B O 1
ATOM 841 N N . ASP B 1 26 ? 14.984 4.895 7.465 1 56.66 26 ASP B N 1
ATOM 842 C CA . ASP B 1 26 ? 15.539 3.566 7.699 1 56.66 26 ASP B CA 1
ATOM 843 C C . ASP B 1 26 ? 14.57 2.477 7.238 1 56.66 26 ASP B C 1
ATOM 845 O O . ASP B 1 26 ? 14.852 1.287 7.398 1 56.66 26 ASP B O 1
ATOM 849 N N . GLY B 1 27 ? 13.57 2.762 6.699 1 56.59 27 GLY B N 1
ATOM 850 C CA . GLY B 1 27 ? 12.719 1.738 6.109 1 56.59 27 GLY B CA 1
ATOM 851 C C . GLY B 1 27 ? 11.766 1.111 7.105 1 56.59 27 GLY B C 1
ATOM 852 O O . GLY B 1 27 ? 10.953 0.253 6.742 1 56.59 27 GLY B O 1
ATOM 853 N N . GLN B 1 28 ? 11.852 1.434 8.453 1 63.19 28 GLN B N 1
ATOM 854 C CA . GLN B 1 28 ? 11.055 0.753 9.469 1 63.19 28 GLN B CA 1
ATOM 855 C C . GLN B 1 28 ? 10.07 1.716 10.125 1 63.19 28 GLN B C 1
ATOM 857 O O . GLN B 1 28 ? 8.93 1.345 10.422 1 63.19 28 GLN B O 1
ATOM 862 N N . HIS B 1 29 ? 10.492 2.867 10.367 1 75.06 29 HIS B N 1
ATOM 863 C CA . HIS B 1 29 ? 9.633 3.822 11.055 1 75.06 29 HIS B CA 1
ATOM 864 C C . HIS B 1 29 ? 9.555 5.141 10.297 1 75.06 29 HIS B C 1
ATOM 866 O O . HIS B 1 29 ? 10.578 5.793 10.062 1 75.06 29 HIS B O 1
ATOM 872 N N . PHE B 1 30 ? 8.305 5.332 9.695 1 81.5 30 PHE B N 1
ATOM 873 C CA . PHE B 1 30 ? 8.07 6.602 9.016 1 81.5 30 PHE B CA 1
ATOM 874 C C . PHE B 1 30 ? 7.254 7.543 9.898 1 81.5 30 PHE B C 1
ATOM 876 O O . PHE B 1 30 ? 6.387 7.098 10.656 1 81.5 30 PHE B O 1
ATOM 883 N N . GLU B 1 31 ? 7.672 8.766 9.797 1 89.88 31 GLU B N 1
ATOM 884 C CA . GLU B 1 31 ? 6.844 9.836 10.352 1 89.88 31 GLU B CA 1
ATOM 885 C C . GLU B 1 31 ? 6.426 10.828 9.266 1 89.88 31 GLU B C 1
ATOM 887 O O . GLU B 1 31 ? 7.27 11.352 8.539 1 89.88 31 GLU B O 1
ATOM 892 N N . ALA B 1 32 ? 5.191 11 9.273 1 94.19 32 ALA B N 1
ATOM 893 C CA . ALA B 1 32 ? 4.68 11.938 8.273 1 94.19 32 ALA B CA 1
ATOM 894 C C . ALA B 1 32 ? 4.148 13.203 8.938 1 94.19 32 ALA B C 1
ATOM 896 O O . ALA B 1 32 ? 3.449 13.133 9.953 1 94.19 32 ALA B O 1
ATOM 897 N N . VAL B 1 33 ? 4.594 14.344 8.352 1 96.06 33 VAL B N 1
ATOM 898 C CA . VAL B 1 33 ? 4.008 15.633 8.703 1 96.06 33 VAL B CA 1
ATOM 899 C C . VAL B 1 33 ? 3.133 16.141 7.555 1 96.06 33 VAL B C 1
ATOM 901 O O . VAL B 1 33 ? 3.619 16.344 6.438 1 96.06 33 VAL B O 1
ATOM 904 N N . ILE B 1 34 ? 1.852 16.328 7.93 1 97.25 34 ILE B N 1
ATOM 905 C CA . ILE B 1 34 ? 0.891 16.688 6.887 1 97.25 34 ILE B CA 1
ATOM 906 C C . ILE B 1 34 ? 0.129 17.938 7.281 1 97.25 34 ILE B C 1
ATOM 908 O O . ILE B 1 34 ? -0.432 18.016 8.375 1 97.25 34 ILE B O 1
ATOM 912 N N . VAL B 1 35 ? 0.119 18.922 6.32 1 98.12 35 VAL B N 1
ATOM 913 C CA . VAL B 1 35 ? -0.625 20.172 6.5 1 98.12 35 VAL B CA 1
ATOM 914 C C . VAL B 1 35 ? -1.73 20.266 5.453 1 98.12 35 VAL B C 1
ATOM 916 O O . VAL B 1 35 ? -1.454 20.266 4.25 1 98.12 35 VAL B O 1
ATOM 919 N N . SER B 1 36 ? -2.969 20.344 5.965 1 98.19 36 SER B N 1
ATOM 920 C CA . SER B 1 36 ? -4.094 20.391 5.035 1 98.19 36 SER B CA 1
ATOM 921 C C . SER B 1 36 ? -5.234 21.234 5.59 1 98.19 36 SER B C 1
ATOM 923 O O . SER B 1 36 ? -5.547 21.156 6.781 1 98.19 36 SER B O 1
ATOM 925 N N . PRO B 1 37 ? -5.887 21.969 4.707 1 97.69 37 PRO B N 1
ATOM 926 C CA . PRO B 1 37 ? -7.066 22.719 5.152 1 97.69 37 PRO B CA 1
ATOM 927 C C . PRO B 1 37 ? -8.242 21.812 5.512 1 97.69 37 PRO B C 1
ATOM 929 O O . PRO B 1 37 ? -9.148 22.219 6.234 1 97.69 37 PRO B O 1
ATOM 932 N N . LEU B 1 38 ? -8.25 20.547 5.086 1 97.19 38 LEU B N 1
ATOM 933 C CA . LEU B 1 38 ? -9.336 19.609 5.344 1 97.19 38 LEU B CA 1
ATOM 934 C C . LEU B 1 38 ? -9.383 19.234 6.82 1 97.19 38 LEU B C 1
ATOM 936 O O . LEU B 1 38 ? -10.375 18.672 7.285 1 97.19 38 LEU B O 1
ATOM 940 N N . PHE B 1 39 ? -8.359 19.547 7.508 1 98 39 PHE B N 1
ATOM 941 C CA . PHE B 1 39 ? -8.273 19.156 8.914 1 98 39 PHE B CA 1
ATOM 942 C C . PHE B 1 39 ? -9.031 20.156 9.789 1 98 39 PHE B C 1
ATOM 944 O O . PHE B 1 39 ? -9.234 19.906 10.977 1 98 39 PHE B O 1
ATOM 951 N N . ALA B 1 40 ? -9.391 21.266 9.234 1 97.56 40 ALA B N 1
ATOM 952 C CA . ALA B 1 40 ? -10.086 22.281 10.016 1 97.56 40 ALA B CA 1
ATOM 953 C C . ALA B 1 40 ? -11.359 21.734 10.633 1 97.56 40 ALA B C 1
ATOM 955 O O . ALA B 1 40 ? -12.164 21.094 9.945 1 97.56 40 ALA B O 1
ATOM 956 N N . GLY B 1 41 ? -11.562 22 11.953 1 97.44 41 GLY B N 1
ATOM 957 C CA . GLY B 1 41 ? -12.773 21.594 12.648 1 97.44 41 GLY B CA 1
ATOM 958 C C . GLY B 1 41 ? -12.789 20.109 13 1 97.44 41 GLY B C 1
ATOM 959 O O . GLY B 1 41 ? -13.773 19.609 13.547 1 97.44 41 GLY B O 1
ATOM 960 N N . LYS B 1 42 ? -11.805 19.391 12.695 1 97.44 42 LYS B N 1
ATOM 961 C CA . LYS B 1 42 ? -11.711 17.953 12.984 1 97.44 42 LYS B CA 1
ATOM 962 C C . LYS B 1 42 ? -10.773 17.688 14.164 1 97.44 42 LYS B C 1
ATOM 964 O O . LYS B 1 42 ? -9.797 18.406 14.352 1 97.44 42 LYS B O 1
ATOM 969 N N . ASN B 1 43 ? -11.148 16.672 14.938 1 96.75 43 ASN B N 1
ATOM 970 C CA . ASN B 1 43 ? -10.211 16.25 15.969 1 96.75 43 ASN B CA 1
ATOM 971 C C . ASN B 1 43 ? -9.094 15.375 1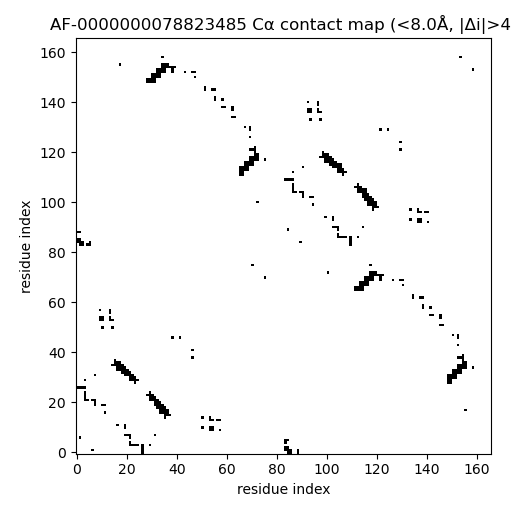5.398 1 96.75 43 ASN B C 1
ATOM 973 O O . ASN B 1 43 ? -9.094 15.078 14.203 1 96.75 43 ASN B O 1
ATOM 977 N N . MET B 1 44 ? -8.133 15 16.219 1 95.06 44 MET B N 1
ATOM 978 C CA . MET B 1 44 ? -6.922 14.32 15.773 1 95.06 44 MET B CA 1
ATOM 979 C C . MET B 1 44 ? -7.258 12.984 15.125 1 95.06 44 MET B C 1
ATOM 981 O O . MET B 1 44 ? -6.688 12.625 14.086 1 95.06 44 MET B O 1
ATOM 985 N N . VAL B 1 45 ? -8.141 12.281 15.688 1 96.06 45 VAL B N 1
ATOM 986 C CA . VAL B 1 45 ? -8.508 10.969 15.18 1 96.06 45 VAL B CA 1
ATOM 987 C C . VAL B 1 45 ? -9.117 11.102 13.781 1 96.06 45 VAL B C 1
ATOM 989 O O . VAL B 1 45 ? -8.773 10.344 12.875 1 96.06 45 VAL B O 1
ATOM 992 N N . GLN B 1 46 ? -9.977 12.039 13.633 1 97.19 46 GLN B N 1
ATOM 993 C CA . GLN B 1 46 ? -10.617 12.297 12.352 1 97.19 46 GLN B CA 1
ATOM 994 C C . GLN B 1 46 ? -9.594 12.695 11.289 1 97.19 46 GLN B C 1
ATOM 996 O O . GLN B 1 46 ? -9.711 12.289 10.133 1 97.19 46 GLN B O 1
ATOM 1001 N N . GLN B 1 47 ? -8.68 13.516 11.711 1 97.06 47 GLN B N 1
ATOM 1002 C CA . GLN B 1 47 ? -7.609 13.914 10.797 1 97.06 47 GLN B CA 1
ATOM 1003 C C . GLN B 1 47 ? -6.809 12.703 10.328 1 97.06 47 GLN B C 1
ATOM 1005 O O . GLN B 1 47 ? -6.57 12.539 9.133 1 97.06 47 GLN B O 1
ATOM 1010 N N . HIS B 1 48 ? -6.457 11.82 11.172 1 95.12 48 HIS B N 1
ATOM 1011 C CA . HIS B 1 48 ? -5.723 10.602 10.836 1 95.12 48 HIS B CA 1
ATOM 1012 C C . HIS B 1 48 ? -6.543 9.695 9.93 1 95.12 48 HIS B C 1
ATOM 1014 O O . HIS B 1 48 ? -6.02 9.133 8.969 1 95.12 48 HIS B O 1
ATOM 1020 N N . GLN B 1 49 ? -7.766 9.664 10.172 1 94.5 49 GLN B N 1
ATOM 1021 C CA . GLN B 1 49 ? -8.656 8.828 9.367 1 94.5 49 GLN B CA 1
ATOM 1022 C C . GLN B 1 49 ? -8.711 9.32 7.922 1 94.5 49 GLN B C 1
ATOM 1024 O O . GLN B 1 49 ? -8.75 8.516 6.988 1 94.5 49 GLN B O 1
ATOM 1029 N N . LEU B 1 50 ? -8.688 10.602 7.738 1 95.5 50 LEU B N 1
ATOM 1030 C CA . LEU B 1 50 ? -8.68 11.164 6.395 1 95.5 50 LEU B CA 1
ATOM 1031 C C . LEU B 1 50 ? -7.418 10.758 5.641 1 95.5 50 LEU B C 1
ATOM 1033 O O . LEU B 1 50 ? -7.48 10.398 4.461 1 95.5 50 LEU B O 1
ATOM 1037 N N . VAL B 1 51 ? -6.352 10.797 6.324 1 95.44 51 VAL B N 1
ATOM 1038 C CA . VAL B 1 51 ? -5.078 10.422 5.715 1 95.44 51 VAL B CA 1
ATOM 1039 C C . VAL B 1 51 ? -5.09 8.938 5.367 1 95.44 51 VAL B C 1
ATOM 1041 O O . VAL B 1 51 ? -4.707 8.547 4.262 1 95.44 51 VAL B O 1
ATOM 1044 N N . TYR B 1 52 ? -5.566 8.172 6.285 1 93.56 52 TYR B N 1
ATOM 1045 C CA . TYR B 1 52 ? -5.605 6.727 6.07 1 93.56 52 TYR B CA 1
ATOM 1046 C C . TYR B 1 52 ? -6.5 6.375 4.887 1 93.56 52 TYR B C 1
ATOM 1048 O O . TYR B 1 52 ? -6.172 5.492 4.09 1 93.56 52 TYR B O 1
ATOM 1056 N N . GLN B 1 53 ? -7.574 7.051 4.828 1 92.56 53 GLN B N 1
ATOM 1057 C CA . GLN B 1 53 ? -8.484 6.816 3.713 1 92.56 53 GLN B CA 1
ATOM 1058 C C . GLN B 1 53 ? -7.809 7.141 2.381 1 92.56 53 GLN B C 1
ATOM 1060 O O . GLN B 1 53 ? -7.914 6.371 1.424 1 92.56 53 GLN B O 1
ATOM 1065 N N . ALA B 1 54 ? -7.219 8.234 2.305 1 92.06 54 ALA B N 1
ATOM 1066 C CA . ALA B 1 54 ? -6.527 8.656 1.085 1 92.06 54 ALA B CA 1
ATOM 1067 C C . ALA B 1 54 ? -5.465 7.637 0.68 1 92.06 54 ALA B C 1
ATOM 1069 O O . ALA B 1 54 ? -5.363 7.27 -0.494 1 92.06 54 ALA B O 1
ATOM 1070 N N . LEU B 1 55 ? -4.676 7.203 1.562 1 90.94 55 LEU B N 1
ATOM 1071 C CA . LEU B 1 55 ? -3.623 6.23 1.311 1 90.94 55 LEU B CA 1
ATOM 1072 C C . LEU B 1 55 ? -4.211 4.887 0.889 1 90.94 55 LEU B C 1
ATOM 1074 O O . LEU B 1 55 ? -3.723 4.258 -0.051 1 90.94 55 LEU B O 1
ATOM 1078 N N . GLY B 1 56 ? -5.246 4.523 1.611 1 88.38 56 GLY B N 1
ATOM 1079 C CA . GLY B 1 56 ? -5.898 3.264 1.296 1 88.38 56 GLY B CA 1
ATOM 1080 C C . GLY B 1 56 ? -6.445 3.213 -0.119 1 88.38 56 GLY B C 1
ATOM 1081 O O . GLY B 1 56 ? -6.266 2.217 -0.823 1 88.38 56 GLY B O 1
ATOM 1082 N N . ASP B 1 57 ? -7.121 4.246 -0.502 1 88.69 57 ASP B N 1
ATOM 1083 C CA . ASP B 1 57 ? -7.688 4.328 -1.845 1 88.69 57 ASP B CA 1
ATOM 1084 C C . ASP B 1 57 ? -6.594 4.23 -2.908 1 88.69 57 ASP B C 1
ATOM 1086 O O . ASP B 1 57 ? -6.75 3.512 -3.9 1 88.69 57 ASP B O 1
ATOM 1090 N N . ARG B 1 58 ? -5.559 4.84 -2.691 1 85.31 58 ARG B N 1
ATOM 1091 C CA . ARG B 1 58 ? -4.465 4.844 -3.658 1 85.31 58 ARG B CA 1
ATOM 1092 C C . ARG B 1 58 ? -3.805 3.471 -3.74 1 85.31 58 ARG B C 1
ATOM 1094 O O . ARG B 1 58 ? -3.498 2.99 -4.832 1 85.31 58 ARG B O 1
ATOM 1101 N N . MET B 1 59 ? -3.584 2.934 -2.66 1 84.5 59 MET B N 1
ATOM 1102 C CA . MET B 1 59 ? -2.969 1.609 -2.625 1 84.5 59 MET B CA 1
ATOM 1103 C C . MET B 1 59 ? -3.857 0.578 -3.314 1 84.5 59 MET B C 1
ATOM 1105 O O . MET B 1 59 ? -3.363 -0.287 -4.039 1 84.5 59 MET B O 1
ATOM 1109 N N . LYS B 1 60 ? -5.109 0.742 -3.127 1 84.75 60 LYS B N 1
ATOM 1110 C CA . LYS B 1 60 ? -6.059 -0.146 -3.793 1 84.75 60 LYS B CA 1
ATOM 1111 C C . LYS B 1 60 ? -5.973 -0.006 -5.309 1 84.75 60 LYS B C 1
ATOM 1113 O O . LYS B 1 60 ? -5.984 -1.005 -6.035 1 84.75 60 LYS B O 1
ATOM 1118 N N . GLU B 1 61 ? -5.859 1.163 -5.707 1 84.19 61 GLU B N 1
ATOM 1119 C CA . GLU B 1 61 ? -5.734 1.422 -7.141 1 84.19 61 GLU B CA 1
ATOM 1120 C C . GLU B 1 61 ? -4.457 0.798 -7.703 1 84.19 61 GLU B C 1
ATOM 1122 O O . GLU B 1 61 ? -4.473 0.217 -8.789 1 84.19 61 GLU B O 1
ATOM 1127 N N . GLU B 1 62 ? -3.41 0.887 -7.008 1 79.69 62 GLU B N 1
ATOM 1128 C CA . GLU B 1 62 ? -2.125 0.35 -7.449 1 79.69 62 GLU B CA 1
ATOM 1129 C C . GLU B 1 62 ? -2.164 -1.173 -7.535 1 79.69 62 GLU B C 1
ATOM 1131 O O . GLU B 1 62 ? -1.655 -1.76 -8.492 1 79.69 62 GLU B O 1
ATOM 1136 N N . ILE B 1 63 ? -2.732 -1.736 -6.598 1 82.44 63 ILE B N 1
ATOM 1137 C CA . ILE B 1 63 ? -2.822 -3.191 -6.539 1 82.44 63 ILE B CA 1
ATOM 1138 C C . ILE B 1 63 ? -3.713 -3.701 -7.668 1 82.44 63 ILE B C 1
ATOM 1140 O O . ILE B 1 63 ? -3.396 -4.703 -8.312 1 82.44 63 ILE B O 1
ATOM 1144 N N . HIS B 1 64 ? -4.766 -2.951 -7.902 1 84.31 64 HIS B N 1
ATOM 1145 C CA . HIS B 1 64 ? -5.703 -3.389 -8.93 1 84.31 64 HIS B CA 1
ATOM 1146 C C . HIS B 1 64 ? -5.102 -3.25 -10.32 1 84.31 64 HIS B C 1
ATOM 1148 O O . HIS B 1 64 ? -5.586 -3.863 -11.273 1 84.31 64 HIS B O 1
ATOM 1154 N N . ALA B 1 65 ? -4.133 -2.498 -10.445 1 83.5 65 ALA B N 1
ATOM 1155 C CA . ALA B 1 65 ? -3.471 -2.303 -11.734 1 83.5 65 ALA B CA 1
ATOM 1156 C C . ALA B 1 65 ? -2.414 -3.377 -11.969 1 83.5 65 ALA B C 1
ATOM 1158 O O . ALA B 1 65 ? -1.812 -3.434 -13.047 1 83.5 65 ALA B O 1
ATOM 1159 N N . LEU B 1 66 ? -2.211 -4.18 -11.07 1 85.75 66 LEU B N 1
ATOM 1160 C CA . LEU B 1 66 ? -1.215 -5.242 -11.141 1 85.75 66 LEU B CA 1
ATOM 1161 C C . LEU B 1 66 ? -1.698 -6.379 -12.031 1 85.75 66 LEU B C 1
ATOM 1163 O O . LEU B 1 66 ? -2.838 -6.836 -11.898 1 85.75 66 LEU B O 1
ATOM 1167 N N . SER B 1 67 ? -0.862 -6.801 -13.008 1 90.62 67 SER B N 1
ATOM 1168 C CA . SER B 1 67 ? -1.122 -8.016 -13.773 1 90.62 67 SER B CA 1
ATOM 1169 C C . SER B 1 67 ? -0.68 -9.258 -13 1 90.62 67 SER B C 1
ATOM 1171 O O . SER B 1 67 ? 0.398 -9.273 -12.406 1 90.62 67 SER B O 1
ATOM 1173 N N . MET B 1 68 ? -1.562 -10.242 -13.055 1 92.75 68 MET B N 1
ATOM 1174 C CA . MET B 1 68 ? -1.244 -11.43 -12.266 1 92.75 68 MET B CA 1
ATOM 1175 C C . MET B 1 68 ? -1.557 -12.703 -13.047 1 92.75 68 MET B C 1
ATOM 1177 O O . MET B 1 68 ? -2.533 -12.75 -13.797 1 92.75 68 MET B O 1
ATOM 1181 N N . ARG B 1 69 ? -0.705 -13.711 -12.891 1 94.5 69 ARG B N 1
ATOM 1182 C CA . ARG B 1 69 ? -0.954 -15.094 -13.289 1 94.5 69 ARG B CA 1
ATOM 1183 C C . ARG B 1 69 ? -0.941 -16.016 -12.07 1 94.5 69 ARG B C 1
ATOM 1185 O O . ARG B 1 69 ? 0.052 -16.094 -11.344 1 94.5 69 ARG B O 1
ATOM 1192 N N . THR B 1 70 ? -2.031 -16.625 -11.945 1 97.25 70 THR B N 1
ATOM 1193 C CA . THR B 1 70 ? -2.178 -17.484 -10.773 1 97.25 70 THR B CA 1
ATOM 1194 C C . THR B 1 70 ? -2.305 -18.938 -11.188 1 97.25 70 THR B C 1
ATOM 1196 O O . THR B 1 70 ? -2.959 -19.25 -12.188 1 97.25 70 THR B O 1
ATOM 1199 N N . PHE B 1 71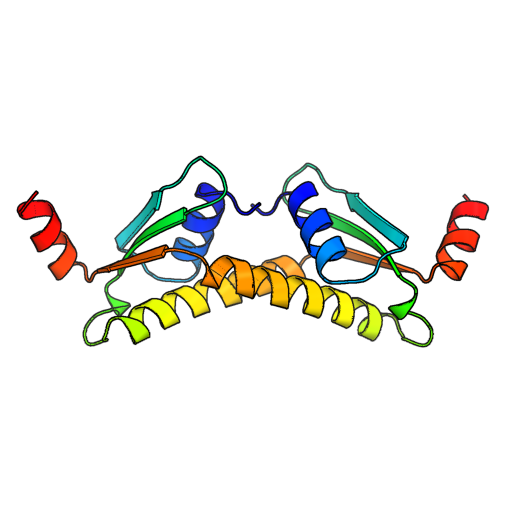 ? -1.619 -19.812 -10.406 1 97.25 71 PHE B N 1
ATOM 1200 C CA . PHE B 1 71 ? -1.622 -21.25 -10.688 1 97.25 71 PHE B CA 1
ATOM 1201 C C . PHE B 1 71 ? -1.775 -22.062 -9.406 1 97.25 71 PHE B C 1
ATOM 1203 O O . PHE B 1 71 ? -1.269 -21.672 -8.359 1 97.25 71 PHE B O 1
ATOM 1210 N N . THR B 1 72 ? -2.428 -23.188 -9.617 1 97.38 72 THR B N 1
ATOM 1211 C CA . THR B 1 72 ? -2.211 -24.234 -8.625 1 97.38 72 THR B CA 1
ATOM 1212 C C . THR B 1 72 ? -0.837 -24.875 -8.812 1 97.38 72 THR B C 1
ATOM 1214 O O . THR B 1 72 ? -0.23 -24.766 -9.883 1 97.38 72 THR B O 1
ATOM 1217 N N . PRO B 1 73 ? -0.361 -25.578 -7.723 1 96.75 73 PRO B N 1
ATOM 1218 C CA . PRO B 1 73 ? 0.916 -26.281 -7.891 1 96.75 73 PRO B CA 1
ATOM 1219 C C . PRO B 1 73 ? 0.893 -27.281 -9.039 1 96.75 73 PRO B C 1
ATOM 1221 O O . PRO B 1 73 ? 1.864 -27.391 -9.789 1 96.75 73 PRO B O 1
ATOM 1224 N N . GLU B 1 74 ? -0.211 -27.922 -9.195 1 96.06 74 GLU B N 1
ATOM 1225 C CA . GLU B 1 74 ? -0.333 -28.906 -10.273 1 96.06 74 GLU B CA 1
ATOM 1226 C C . GLU B 1 74 ? -0.304 -28.234 -11.641 1 96.06 74 GLU B C 1
ATOM 1228 O O . GLU B 1 74 ? 0.385 -28.703 -12.555 1 96.06 74 GLU B O 1
ATOM 1233 N N . ALA B 1 75 ? -1.075 -27.203 -11.773 1 95.62 75 ALA B N 1
ATOM 1234 C CA . ALA B 1 75 ? -1.112 -26.469 -13.039 1 95.62 75 ALA B CA 1
ATOM 1235 C C . ALA B 1 75 ? 0.256 -25.891 -13.367 1 95.62 75 ALA B C 1
ATOM 1237 O O . ALA B 1 75 ? 0.664 -25.859 -14.531 1 95.62 75 ALA B O 1
ATOM 1238 N N . TRP B 1 76 ? 0.92 -25.406 -12.438 1 95.38 76 TRP B N 1
ATOM 1239 C CA . TRP B 1 76 ? 2.25 -24.828 -12.609 1 95.38 76 TRP B CA 1
ATOM 1240 C C . TRP B 1 76 ? 3.242 -25.891 -13.094 1 95.38 76 TRP B C 1
ATOM 1242 O O . TRP B 1 76 ? 4.062 -25.609 -13.969 1 95.38 76 TRP B O 1
ATOM 1252 N N . ALA B 1 77 ? 3.203 -27.031 -12.453 1 94.69 77 ALA B N 1
ATOM 1253 C CA . ALA B 1 77 ? 4.07 -28.141 -12.859 1 94.69 77 ALA B CA 1
ATOM 1254 C C . ALA B 1 77 ? 3.859 -28.484 -14.328 1 94.69 77 ALA B C 1
ATOM 1256 O O . ALA B 1 77 ? 4.824 -28.719 -15.062 1 94.69 77 ALA B O 1
ATOM 1257 N N . LYS B 1 78 ? 2.604 -28.469 -14.711 1 93.25 78 LYS B N 1
ATOM 1258 C CA . LYS B 1 78 ? 2.277 -28.766 -16.109 1 93.25 78 LYS B CA 1
ATOM 1259 C C . LYS B 1 78 ? 2.758 -27.656 -17.031 1 93.25 78 LYS B C 1
ATOM 1261 O O . LYS B 1 78 ? 3.258 -27.922 -18.125 1 93.25 78 LYS B O 1
ATOM 1266 N N . PHE B 1 79 ? 2.578 -26.422 -16.656 1 90 79 PHE B N 1
ATOM 1267 C CA . PHE B 1 79 ? 2.977 -25.25 -17.422 1 90 79 PHE B CA 1
ATOM 1268 C C . PHE B 1 79 ? 4.484 -25.234 -17.641 1 90 79 PHE B C 1
ATOM 1270 O O . PHE B 1 79 ? 4.961 -24.938 -18.734 1 90 79 PHE B O 1
ATOM 1277 N N . ASN B 1 80 ? 5.277 -25.547 -16.578 1 87.69 80 ASN B N 1
ATOM 1278 C CA . ASN B 1 80 ? 6.734 -25.516 -16.641 1 87.69 80 ASN B CA 1
ATOM 1279 C C . ASN B 1 80 ? 7.277 -26.734 -17.406 1 87.69 80 ASN B C 1
ATOM 1281 O O . ASN B 1 80 ? 8.359 -26.656 -18 1 87.69 80 ASN B O 1
ATOM 1285 N N . ALA B 1 81 ? 6.602 -27.781 -17.234 1 87 81 ALA B N 1
ATOM 1286 C CA . ALA B 1 81 ? 7.012 -28.984 -17.969 1 87 81 ALA B CA 1
ATOM 1287 C C . ALA B 1 81 ? 6.875 -28.781 -19.469 1 87 81 ALA B C 1
ATOM 1289 O O . ALA B 1 81 ? 7.617 -29.391 -20.25 1 87 81 ALA B O 1
ATOM 1290 N N . MET B 1 82 ? 6.035 -28 -19.797 1 73.94 82 MET B N 1
ATOM 1291 C CA . MET B 1 82 ? 5.805 -27.781 -21.219 1 73.94 82 MET B CA 1
ATOM 1292 C C . MET B 1 82 ? 6.723 -26.672 -21.75 1 73.94 82 MET B C 1
ATOM 1294 O O . MET B 1 82 ? 6.934 -26.578 -22.969 1 73.94 82 MET B O 1
ATOM 1298 N N . ARG B 1 83 ? 7.328 -26.062 -20.906 1 68.56 83 ARG B N 1
ATOM 1299 C CA . ARG B 1 83 ? 8.258 -25.031 -21.375 1 68.56 83 ARG B CA 1
ATOM 1300 C C . ARG B 1 83 ? 9.695 -25.562 -21.375 1 68.56 83 ARG B C 1
ATOM 1302 O O . ARG B 1 83 ? 10.312 -25.703 -22.438 1 68.56 83 ARG B O 1
#

Foldseek 3Di:
DQAQVNLQVQQVVQAPFPDWGWDDRPPPDIDIDTHHPVCPPHDPVVVVVSSVVSNVVSVVVVVVVDDDDDDDPVRVVVVVVVD/DQAQVNLQVQQVVQAPFPDWGWDDHPPPDIDMDTHHPVCPPHDPVVVVVSSVVSNVVSVVVVVVVDDDDDDDPVRVVVVVVVD

Secondary structure (DSSP, 8-state):
---HHHHHHHHHHHS--SEEEEE-SSSS--EEEEE-GGGTT--HHHHHHHHHHHHHHHHHHHHHT-EEEEE-HHHHHHHHHH-/---HHHHHHHHHHHS--SEEEEE-SSSS--EEEEE-GGGTT--HHHHHHHHHHHHHHHHHHHHHT-EEEEE-HHHHHHHHHH-

Nearest PDB structures (foldseek):
  2mma-assembly1_B  TM=8.032E-01  e=1.277E-03  Arabidopsis thaliana
  3tr3-assembly2_A  TM=5.964E-01  e=8.525E-04  Coxiella burnetii
  5wcj-assembly1_A  TM=2.998E-01  e=6.233E-01  Homo sapiens
  7xlb-assembly1_E  TM=2.578E-01  e=2.394E+00  Homo sapiens
  2mma-assembly1_B  TM=8.027E-01  e=1.486E-03  Arabidopsis thaliana

pLDDT: mean 88.7, std 10.12, range [56.59, 98.19]

InterPro domains:
  IPR002634 BolA protein [PF01722] (24-74)
  IPR002634 BolA protein [PIRSF003113] (3-79)
  IPR036065 BolA-like superfamily [G3DSA:3.30.300.90] (1-79)
  IPR036065 BolA-like superfamily [SSF82657] (2-81)
  IPR050961 BolA/IbaG family stress response and morphology regulators [PTHR46229] (4-78)

Solvent-accessible surface area (backbone atoms only — not comparable to full-atom values): 9172 Å² total; per-residue (Å²): 94,78,43,46,65,32,51,42,51,42,45,58,71,48,38,78,56,84,41,76,44,53,43,48,88,76,73,78,59,47,37,34,41,39,23,18,72,81,36,60,96,50,57,72,66,57,41,51,49,53,52,50,48,26,40,49,54,50,50,49,53,55,58,67,67,48,44,76,47,78,32,29,60,68,54,42,53,54,56,58,69,70,102,92,78,42,44,66,33,51,43,50,42,43,57,72,47,36,79,56,84,40,76,44,52,43,47,88,76,75,79,57,48,38,34,43,39,24,18,71,81,36,61,96,50,55,71,68,56,41,51,49,53,52,50,49,25,40,49,56,50,52,51,53,56,58,68,66,47,43,73,48,78,30,29,59,66,56,42,52,55,55,58,69,70,102

Organism: Methylobacillus flagellatus (strain ATCC 51484 / DSM 6875 / VKM B-1610 / KT) (NCBI:txid265072)

Sequence (166 aa):
MLSAEALKNYIAQGLPCDHVQVLGDDGQHFEAVIVSPLFAGKNMVQQHQLVYQALGDRMKEEIHALSMRTFTPEAWAKFNAMRMLSAEALKNYIAQGLPCDHVQVLGDDGQHFEAVIVSPLFAGKNMVQQHQLVYQALGDRMKEEIHALSMRTFTPEAWAKFNAMR